Protein AF-A0AAW6F199-F1 (afdb_monomer_lite)

Radius of gyration: 17.86 Å; chains: 1; bounding box: 40×48×50 Å

InterPro domains:
  IPR003961 Fibronectin type III [cd00063] (38-70)
  IPR004843 Calcineurin-like, phosphoesterase domain [PF00149] (102-172)
  IPR008963 Purple acid phosphatase-like, N-terminal [SSF49363] (32-62)
  IPR015914 Purple acid phosphatase, N-terminal [PF16656] (27-64)
  IPR029052 Metallo-dependent phosphatase-like [G3DSA:3.60.21.10] (60-178)
  IPR029052 Metallo-dependent phosphatase-like [SSF56300] (99-174)
  IPR039331 Purple acid phosphatase-like [PTHR22953] (39-174)

Organism: Parabacteroides distasonis (NCBI:txid823)

Structure (mmCIF, N/CA/C/O backbone):
data_AF-A0AAW6F199-F1
#
_entry.id   AF-A0AAW6F199-F1
#
loop_
_atom_site.group_PDB
_atom_site.id
_atom_site.type_symbol
_atom_site.label_atom_id
_atom_site.label_alt_id
_atom_site.label_comp_id
_atom_site.label_asym_id
_atom_site.label_entity_id
_atom_site.label_seq_id
_atom_site.pdbx_PDB_ins_code
_atom_site.Cartn_x
_atom_site.Cartn_y
_atom_site.Cartn_z
_atom_site.occupancy
_atom_site.B_iso_or_equiv
_atom_site.auth_seq_id
_atom_site.auth_comp_id
_atom_site.auth_asym_id
_atom_site.auth_atom_id
_atom_site.pdbx_PDB_model_num
ATOM 1 N N . MET A 1 1 ? 7.172 -0.931 -4.152 1.00 79.50 1 MET A N 1
ATOM 2 C CA . MET A 1 1 ? 8.174 -0.553 -5.169 1.00 79.50 1 MET A CA 1
ATOM 3 C C . MET A 1 1 ? 9.179 -1.686 -5.310 1.00 79.50 1 MET A C 1
ATOM 5 O O . MET A 1 1 ? 9.431 -2.369 -4.325 1.00 79.50 1 MET A O 1
ATOM 9 N N . VAL A 1 2 ? 9.731 -1.894 -6.500 1.00 86.88 2 VAL A N 1
ATOM 10 C CA . VAL A 1 2 ? 10.866 -2.796 -6.746 1.00 86.88 2 VAL A CA 1
ATOM 11 C C . VAL A 1 2 ? 12.009 -2.010 -7.383 1.00 86.88 2 VAL A C 1
ATOM 13 O O . VAL A 1 2 ? 11.783 -0.979 -8.010 1.00 86.88 2 VAL A O 1
ATOM 16 N N . ASN A 1 3 ? 13.243 -2.484 -7.233 1.00 89.25 3 ASN A N 1
ATOM 17 C CA . ASN A 1 3 ? 14.444 -1.788 -7.709 1.00 89.25 3 ASN A CA 1
ATOM 18 C C . ASN A 1 3 ? 14.827 -2.110 -9.165 1.00 89.25 3 ASN A C 1
ATOM 20 O O . ASN A 1 3 ? 15.841 -1.612 -9.650 1.00 89.25 3 ASN A O 1
ATOM 24 N N . LYS A 1 4 ? 14.050 -2.950 -9.855 1.00 93.06 4 LYS A N 1
ATOM 25 C CA . LYS A 1 4 ? 14.291 -3.357 -11.241 1.00 93.06 4 LYS A CA 1
ATOM 26 C C . LYS A 1 4 ? 12.987 -3.382 -12.041 1.00 93.06 4 LYS A C 1
ATOM 28 O O . LYS A 1 4 ? 11.951 -3.701 -11.454 1.00 93.06 4 LYS A O 1
ATOM 33 N N . PRO A 1 5 ? 13.017 -3.116 -13.360 1.00 95.38 5 PRO A N 1
ATOM 34 C CA . PRO A 1 5 ? 11.854 -3.302 -14.222 1.00 95.38 5 PRO A CA 1
ATOM 35 C C . PRO A 1 5 ? 11.312 -4.726 -14.098 1.00 95.38 5 PRO A C 1
ATOM 37 O O . PRO A 1 5 ? 12.051 -5.703 -14.235 1.00 95.38 5 PRO A O 1
ATOM 40 N N . SER A 1 6 ? 10.023 -4.855 -13.804 1.00 96.88 6 SER A N 1
ATOM 41 C CA . SER A 1 6 ? 9.414 -6.158 -13.554 1.00 96.88 6 SER A CA 1
ATOM 42 C C . SER A 1 6 ? 7.951 -6.186 -13.975 1.00 96.88 6 SER A C 1
ATOM 44 O O . SER A 1 6 ? 7.343 -5.139 -14.189 1.00 96.88 6 SER A O 1
ATOM 46 N N . VAL A 1 7 ? 7.374 -7.380 -14.075 1.00 97.25 7 VAL A N 1
ATOM 47 C CA . VAL A 1 7 ? 5.918 -7.558 -14.027 1.00 97.25 7 VAL A CA 1
ATOM 48 C C . VAL A 1 7 ? 5.512 -7.874 -12.590 1.00 97.25 7 VAL A C 1
ATOM 50 O O . VAL A 1 7 ? 6.185 -8.656 -11.924 1.00 97.25 7 VAL A O 1
ATOM 53 N N . GLY A 1 8 ? 4.411 -7.292 -12.115 1.00 97.31 8 GLY A N 1
ATOM 54 C CA . GLY A 1 8 ? 3.905 -7.499 -10.753 1.00 97.31 8 GLY A CA 1
ATOM 55 C C . GLY A 1 8 ? 2.529 -8.160 -10.732 1.00 97.31 8 GLY A C 1
ATOM 56 O O . GLY A 1 8 ? 1.714 -7.915 -11.625 1.00 97.31 8 GLY A O 1
ATOM 57 N N . TRP A 1 9 ? 2.256 -8.985 -9.720 1.00 97.56 9 TRP A N 1
ATOM 58 C CA . TRP A 1 9 ? 0.931 -9.570 -9.487 1.00 97.56 9 TRP A CA 1
ATOM 59 C C . TRP A 1 9 ? 0.653 -9.818 -8.006 1.00 97.56 9 TRP A C 1
ATOM 61 O O . TRP A 1 9 ? 1.559 -9.828 -7.172 1.00 97.56 9 TRP A O 1
ATOM 71 N N . VAL A 1 10 ? -0.623 -10.031 -7.697 1.00 97.12 10 VAL A N 1
ATOM 72 C CA . VAL A 1 10 ? -1.103 -10.447 -6.379 1.00 97.12 10 VAL A CA 1
ATOM 73 C C . VAL A 1 10 ? -1.716 -11.836 -6.481 1.00 97.12 10 VAL A C 1
ATOM 75 O O . VAL A 1 10 ? -2.423 -12.142 -7.442 1.00 97.12 10 VAL A O 1
ATOM 78 N N . GLU A 1 11 ? -1.449 -12.667 -5.479 1.00 95.56 11 GLU A N 1
ATOM 79 C CA . GLU A 1 11 ? -2.162 -13.924 -5.253 1.00 95.56 11 GLU A CA 1
ATOM 80 C C . GLU A 1 11 ? -3.090 -13.784 -4.050 1.00 95.56 11 GLU A C 1
ATOM 82 O O . GLU A 1 11 ? -2.648 -13.351 -2.983 1.00 95.56 11 GLU A O 1
ATOM 87 N N . LEU A 1 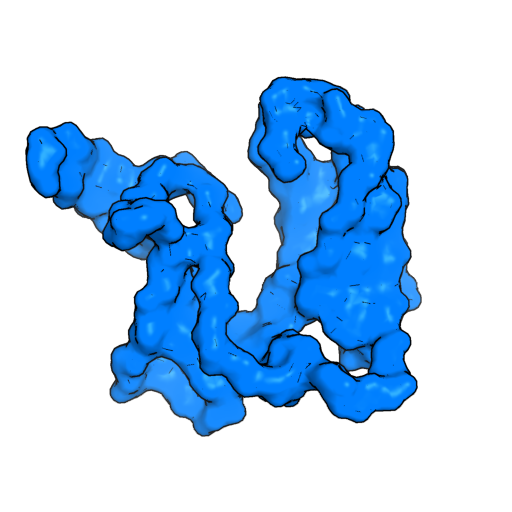12 ? -4.357 -14.175 -4.215 1.00 93.81 12 LEU A N 1
ATOM 88 C CA . LEU A 1 12 ? -5.370 -14.131 -3.159 1.00 93.81 12 LEU A CA 1
ATOM 89 C C . LEU A 1 12 ? -5.697 -15.516 -2.608 1.00 93.81 12 LEU A C 1
ATOM 91 O O . LEU A 1 12 ? -5.797 -16.500 -3.342 1.00 93.81 12 LEU A O 1
ATOM 95 N N . ALA A 1 13 ? -5.939 -15.574 -1.303 1.00 92.94 13 ALA A N 1
ATOM 96 C CA . ALA A 1 13 ? -6.464 -16.743 -0.623 1.00 92.94 13 ALA A CA 1
ATOM 97 C C . ALA A 1 13 ? -7.587 -16.342 0.353 1.00 92.94 13 ALA A C 1
ATOM 99 O O . ALA A 1 13 ? -7.491 -15.294 0.997 1.00 92.94 13 ALA A O 1
ATOM 100 N N . PRO A 1 14 ? -8.635 -17.169 0.508 1.00 92.00 14 PRO A N 1
ATOM 101 C CA . PRO A 1 14 ? -9.610 -16.992 1.582 1.00 92.00 14 PRO A CA 1
ATOM 102 C C . PRO A 1 14 ? -8.934 -17.086 2.956 1.00 92.00 14 PRO A C 1
ATOM 104 O O . PRO A 1 14 ? -7.887 -17.725 3.108 1.00 92.00 14 PRO A O 1
ATOM 107 N N . ASP A 1 15 ? -9.529 -16.483 3.981 1.00 88.75 15 ASP A N 1
ATOM 108 C CA . ASP A 1 15 ? -9.043 -16.585 5.363 1.00 88.75 15 ASP A CA 1
ATOM 109 C C . ASP A 1 15 ? -9.503 -17.883 6.064 1.00 88.75 15 ASP A C 1
ATOM 111 O O . ASP A 1 15 ? -10.046 -17.896 7.162 1.00 88.75 15 ASP A O 1
ATOM 115 N N . ASP A 1 16 ? -9.297 -19.014 5.391 1.00 86.75 16 ASP A N 1
ATOM 116 C CA . ASP A 1 16 ? -9.721 -20.364 5.790 1.00 86.75 16 ASP A CA 1
ATOM 117 C C . ASP A 1 16 ? -8.559 -21.221 6.336 1.00 86.75 16 ASP A C 1
ATOM 119 O O . ASP A 1 16 ? -8.644 -22.447 6.408 1.00 86.75 16 ASP A O 1
ATOM 123 N N . ARG A 1 17 ? -7.428 -20.583 6.683 1.00 78.25 17 ARG A N 1
ATOM 124 C CA . ARG A 1 17 ? -6.161 -21.212 7.131 1.00 78.25 17 ARG A CA 1
ATOM 125 C C . ARG A 1 17 ? -5.481 -22.122 6.103 1.00 78.25 17 ARG A C 1
ATOM 127 O O . ARG A 1 17 ? -4.456 -22.738 6.396 1.00 78.25 17 ARG A O 1
ATOM 134 N N . THR A 1 18 ? -5.995 -22.196 4.883 1.00 81.25 18 THR A N 1
ATOM 135 C CA . THR A 1 18 ? -5.454 -23.056 3.838 1.00 81.25 18 THR A CA 1
ATOM 136 C C . THR A 1 18 ? -4.079 -22.528 3.387 1.00 81.25 18 THR A C 1
ATOM 138 O O . THR A 1 18 ? -3.884 -21.333 3.154 1.00 81.25 18 THR A O 1
ATOM 141 N N . HIS A 1 19 ? -3.053 -23.378 3.319 1.00 78.31 19 HIS A N 1
ATOM 142 C CA . HIS A 1 19 ? -1.692 -22.906 3.023 1.00 78.31 19 HIS A CA 1
ATOM 143 C C . HIS A 1 19 ? -1.573 -22.526 1.540 1.00 78.31 19 HIS A C 1
ATOM 145 O O . HIS A 1 19 ? -2.023 -23.301 0.692 1.00 78.31 19 HIS A O 1
ATOM 151 N N . PHE A 1 20 ? -0.938 -21.400 1.177 1.00 79.88 20 PHE A N 1
ATOM 152 C CA . PHE A 1 20 ? -0.764 -21.059 -0.249 1.00 79.88 20 PHE A CA 1
ATOM 153 C C . PHE A 1 20 ? 0.377 -21.742 -1.005 1.00 79.88 20 PHE A C 1
ATOM 155 O O . PHE A 1 20 ? 0.740 -21.327 -2.096 1.00 79.88 20 PHE A O 1
ATOM 162 N N . TYR A 1 21 ? 0.875 -22.854 -0.469 1.00 77.56 21 TYR A N 1
ATOM 163 C CA . TYR A 1 21 ? 1.676 -23.821 -1.232 1.00 77.56 21 TYR A CA 1
ATOM 164 C C . TYR A 1 21 ? 0.952 -25.162 -1.448 1.00 77.56 21 TYR A C 1
ATOM 166 O O . TYR A 1 21 ? 1.470 -26.022 -2.146 1.00 77.56 21 TYR A O 1
ATOM 174 N N . ARG A 1 22 ? -0.236 -25.364 -0.851 1.00 75.56 22 ARG A N 1
ATOM 175 C CA . ARG A 1 22 ? -1.038 -26.590 -1.040 1.00 75.56 22 ARG A CA 1
ATOM 176 C C . ARG A 1 22 ? -2.004 -26.504 -2.221 1.00 75.56 22 ARG A C 1
ATOM 178 O O . ARG A 1 22 ? -2.459 -27.530 -2.707 1.00 75.56 22 ARG A O 1
ATOM 185 N N . THR A 1 23 ? -2.340 -25.293 -2.648 1.00 80.69 23 THR A N 1
ATOM 186 C CA . THR A 1 23 ? -3.332 -25.034 -3.694 1.00 80.69 23 THR A CA 1
ATOM 187 C C . THR A 1 23 ? -2.886 -23.819 -4.484 1.00 80.69 23 THR A C 1
ATOM 189 O O . THR A 1 23 ? -2.477 -22.821 -3.877 1.00 80.69 23 THR A O 1
ATOM 192 N N . GLU A 1 24 ? -2.968 -23.910 -5.811 1.00 84.38 24 GLU A N 1
ATOM 193 C CA . GLU A 1 24 ? -2.734 -22.773 -6.697 1.00 84.38 24 GLU A CA 1
ATOM 194 C C . GLU A 1 24 ? -3.725 -21.649 -6.376 1.00 84.38 24 GLU A C 1
ATOM 196 O O . GLU A 1 24 ? -4.903 -21.893 -6.103 1.00 84.38 24 GLU A O 1
ATOM 201 N N . ARG A 1 25 ? -3.230 -20.410 -6.349 1.00 89.69 25 ARG A N 1
ATOM 202 C CA . ARG A 1 25 ? -4.034 -19.229 -6.038 1.00 89.69 25 ARG A CA 1
ATOM 203 C C . ARG A 1 25 ? -4.244 -18.382 -7.286 1.00 89.69 25 ARG A C 1
ATOM 205 O O . ARG A 1 25 ? -3.317 -18.274 -8.091 1.00 89.69 25 ARG A O 1
ATOM 212 N N . PRO A 1 26 ? -5.426 -17.759 -7.451 1.00 91.62 26 PRO A N 1
ATOM 213 C CA . PRO A 1 26 ? -5.670 -16.852 -8.564 1.00 91.62 26 PRO A CA 1
ATOM 214 C C . PRO A 1 26 ? -4.623 -15.737 -8.598 1.00 91.62 26 PRO A C 1
ATOM 216 O O . PRO A 1 26 ? -4.396 -15.067 -7.589 1.00 91.62 26 PRO A O 1
ATOM 219 N N . LYS A 1 27 ? -4.004 -15.540 -9.765 1.00 94.94 27 LYS A N 1
ATOM 220 C CA . LYS A 1 27 ? -3.021 -14.479 -10.011 1.00 94.94 27 LYS A CA 1
ATOM 221 C C . LYS A 1 27 ? -3.707 -13.300 -10.681 1.00 94.94 27 LYS A C 1
ATOM 223 O O . LYS A 1 27 ? -4.236 -13.438 -11.782 1.00 94.94 27 LYS A O 1
ATOM 228 N N . VAL A 1 28 ? -3.647 -12.135 -10.048 1.00 96.62 28 VAL A N 1
ATOM 229 C CA . VAL A 1 28 ? -4.144 -10.880 -10.618 1.00 96.62 28 VAL A CA 1
ATOM 230 C C . VAL A 1 28 ? -2.947 -9.998 -10.941 1.00 96.62 28 VAL A C 1
ATOM 232 O O . VAL A 1 28 ? -2.242 -9.538 -10.044 1.00 96.62 28 VAL A O 1
ATOM 235 N N . PHE A 1 29 ? -2.674 -9.808 -12.229 1.00 97.06 29 PHE A N 1
ATOM 236 C CA . PHE A 1 29 ? -1.515 -9.051 -12.701 1.00 97.06 29 PHE A CA 1
ATOM 237 C C . PHE A 1 29 ? -1.791 -7.548 -12.731 1.00 97.06 29 PHE A C 1
ATOM 239 O O . PHE A 1 29 ? -2.912 -7.118 -13.000 1.00 97.06 29 PHE A O 1
ATOM 246 N N . ASN A 1 30 ? -0.736 -6.753 -12.547 1.00 96.69 30 ASN A N 1
ATOM 247 C CA . ASN A 1 30 ? -0.734 -5.369 -12.998 1.00 96.69 30 ASN A CA 1
ATOM 248 C C . ASN A 1 30 ? -0.716 -5.371 -14.532 1.00 96.69 30 ASN A C 1
ATOM 250 O O . ASN A 1 30 ? 0.317 -5.627 -15.161 1.00 96.69 30 ASN A O 1
ATOM 254 N N . ALA A 1 31 ? -1.885 -5.153 -15.120 1.00 94.75 31 ALA A N 1
ATOM 255 C CA . ALA A 1 31 ? -2.093 -5.215 -16.551 1.00 94.75 31 ALA A CA 1
ATOM 256 C C . ALA A 1 31 ? -3.071 -4.131 -17.004 1.00 94.75 31 ALA A C 1
ATOM 258 O O . ALA A 1 31 ? -4.007 -3.778 -16.287 1.00 94.75 31 ALA A O 1
ATOM 259 N N . LYS A 1 32 ? -2.872 -3.651 -18.230 1.00 92.69 32 LYS A N 1
ATOM 260 C CA . LYS A 1 32 ? -3.785 -2.743 -18.922 1.00 92.69 32 LYS A CA 1
ATOM 261 C C . LYS A 1 32 ? -4.182 -3.385 -20.244 1.00 92.69 32 LYS A C 1
ATOM 263 O O . LYS A 1 32 ? -3.315 -3.857 -20.971 1.00 92.69 32 LYS A O 1
ATOM 268 N N . ASP A 1 33 ? -5.485 -3.463 -20.504 1.00 90.56 33 ASP A N 1
ATOM 269 C CA . ASP A 1 33 ? -6.045 -4.055 -21.728 1.00 90.56 33 ASP A CA 1
ATOM 270 C C . ASP A 1 33 ? -5.519 -5.481 -22.013 1.00 90.56 33 ASP A C 1
ATOM 272 O O . ASP A 1 33 ? -5.257 -5.866 -23.147 1.00 90.56 33 ASP A O 1
ATOM 276 N N . GLY A 1 34 ? -5.319 -6.273 -20.949 1.00 87.12 34 GLY A N 1
ATOM 277 C CA . GLY A 1 34 ? -4.795 -7.645 -21.022 1.00 87.12 34 GLY A CA 1
ATOM 278 C C . GLY A 1 34 ? -3.269 -7.760 -21.139 1.00 87.12 34 GLY A C 1
ATOM 279 O O . GLY A 1 34 ? -2.735 -8.868 -21.086 1.00 87.12 34 GLY A O 1
ATOM 280 N N . ILE A 1 35 ? -2.546 -6.641 -21.237 1.00 90.31 35 ILE A N 1
ATOM 281 C CA . ILE A 1 35 ? -1.087 -6.604 -21.376 1.00 90.31 35 ILE A CA 1
ATOM 282 C C . ILE A 1 35 ? -0.442 -6.344 -20.012 1.00 90.31 35 ILE A C 1
ATOM 284 O O . ILE A 1 35 ? -0.738 -5.344 -19.358 1.00 90.31 35 ILE A O 1
ATOM 288 N N . LYS A 1 36 ? 0.465 -7.234 -19.582 1.00 94.56 36 LYS A N 1
ATOM 289 C CA . LYS A 1 36 ? 1.246 -7.067 -18.342 1.00 94.56 36 LYS A CA 1
ATOM 290 C C . LYS A 1 36 ? 2.130 -5.826 -18.449 1.00 94.56 36 LYS A C 1
ATOM 292 O O . LYS A 1 36 ? 2.895 -5.700 -19.404 1.00 94.56 36 LYS A O 1
ATOM 297 N N . LEU A 1 37 ? 2.050 -4.941 -17.461 1.00 94.56 37 LEU A N 1
ATOM 298 C CA . LEU A 1 37 ? 2.853 -3.723 -17.432 1.00 94.56 37 LEU A CA 1
ATOM 299 C C . LEU A 1 37 ? 4.220 -3.990 -16.798 1.00 94.56 37 LEU A C 1
ATOM 301 O O . LEU A 1 37 ? 4.302 -4.487 -15.671 1.00 94.56 37 LEU A O 1
ATOM 305 N N . THR A 1 38 ? 5.282 -3.613 -17.513 1.00 94.94 38 THR A N 1
ATOM 306 C CA . THR A 1 38 ? 6.646 -3.584 -16.977 1.00 94.94 38 THR A CA 1
ATOM 307 C C . THR A 1 38 ? 6.871 -2.258 -16.255 1.00 94.94 38 THR A C 1
ATOM 309 O O . THR A 1 38 ? 6.782 -1.200 -16.871 1.00 94.94 38 THR A O 1
ATOM 312 N N . SER A 1 39 ? 7.135 -2.304 -14.949 1.00 93.75 39 SER A N 1
ATOM 313 C CA . SER A 1 39 ? 7.298 -1.111 -14.104 1.00 93.75 39 SER A CA 1
ATOM 314 C C . SER A 1 39 ? 8.134 -1.415 -12.852 1.00 93.75 39 SER A C 1
ATOM 316 O O . SER A 1 39 ? 8.446 -2.574 -12.569 1.00 93.75 39 SER A O 1
ATOM 318 N N . THR A 1 40 ? 8.488 -0.373 -12.102 1.00 92.81 40 THR A N 1
ATOM 319 C CA . THR A 1 40 ? 9.036 -0.426 -10.733 1.00 92.81 40 THR A CA 1
ATOM 320 C C . THR A 1 40 ? 7.963 -0.215 -9.658 1.00 92.81 40 THR A C 1
ATOM 322 O O . THR A 1 40 ? 8.149 -0.581 -8.491 1.00 92.81 40 THR A O 1
ATOM 325 N N . VAL A 1 41 ? 6.809 0.333 -10.046 1.00 92.06 41 VAL A N 1
ATOM 326 C CA . VAL A 1 41 ? 5.611 0.486 -9.213 1.00 92.06 41 VAL A CA 1
ATOM 327 C C . VAL A 1 41 ? 4.448 -0.235 -9.880 1.00 92.06 41 VAL A C 1
ATOM 329 O O . VAL A 1 41 ? 4.169 -0.042 -11.066 1.00 92.06 41 VAL A O 1
ATOM 332 N N . HIS A 1 42 ? 3.764 -1.083 -9.113 1.00 94.56 42 HIS A N 1
ATOM 333 C CA . HIS A 1 42 ? 2.650 -1.876 -9.614 1.00 94.56 42 HIS A CA 1
ATOM 334 C C . HIS A 1 42 ? 1.354 -1.522 -8.904 1.00 94.56 42 HIS A C 1
ATOM 336 O O . HIS A 1 42 ? 1.321 -1.460 -7.678 1.00 94.56 42 HIS A O 1
ATOM 342 N N . SER A 1 43 ? 0.292 -1.360 -9.690 1.00 94.56 43 SER A N 1
ATOM 343 C CA . SER A 1 43 ? -1.076 -1.243 -9.200 1.00 94.56 43 SER A CA 1
ATOM 344 C C . SER A 1 43 ? -1.861 -2.458 -9.673 1.00 94.56 43 SER A C 1
ATOM 346 O O . SER A 1 43 ? -1.859 -2.783 -10.859 1.00 94.56 43 SER A O 1
ATOM 348 N N . VAL A 1 44 ? -2.479 -3.174 -8.739 1.00 95.81 44 VAL A N 1
ATOM 349 C CA . VAL A 1 44 ? -3.268 -4.373 -9.025 1.00 95.81 44 VAL A CA 1
ATOM 350 C C . VAL A 1 44 ? -4.672 -4.138 -8.503 1.00 95.81 44 VAL A C 1
ATOM 352 O O . VAL A 1 44 ? -4.863 -3.888 -7.317 1.00 95.81 44 VAL A O 1
ATOM 355 N N . HIS A 1 45 ? -5.657 -4.225 -9.392 1.00 94.88 45 HIS A N 1
ATOM 356 C CA . HIS A 1 45 ? -7.051 -4.005 -9.039 1.00 94.88 45 HIS A CA 1
ATOM 357 C C . HIS A 1 45 ? -7.781 -5.344 -8.887 1.00 94.88 45 HIS A C 1
ATOM 359 O O . HIS A 1 45 ? -8.025 -6.054 -9.865 1.00 94.88 45 HIS A O 1
ATOM 365 N N . LEU A 1 46 ? -8.112 -5.685 -7.644 1.00 94.56 46 LEU A N 1
ATOM 366 C CA . LEU A 1 46 ? -8.841 -6.898 -7.284 1.00 94.56 46 LEU A CA 1
ATOM 367 C C . LEU A 1 46 ? -10.349 -6.662 -7.459 1.00 94.56 46 LEU A C 1
ATOM 369 O O . LEU A 1 46 ? -10.866 -5.636 -7.025 1.00 94.56 46 LEU A O 1
ATOM 373 N N . LYS A 1 47 ? -11.054 -7.602 -8.096 1.00 93.62 47 LYS A N 1
ATOM 374 C CA . LYS A 1 47 ? -12.496 -7.513 -8.386 1.00 93.62 47 LYS A CA 1
ATOM 375 C C . LYS A 1 47 ? -13.236 -8.732 -7.846 1.00 93.62 47 LYS A C 1
ATOM 377 O O . LYS A 1 47 ? -12.626 -9.783 -7.671 1.00 93.62 47 LYS A O 1
ATOM 382 N N . GLY A 1 48 ? -14.549 -8.592 -7.652 1.00 93.69 48 GLY A N 1
ATOM 383 C CA . GLY A 1 48 ? -15.419 -9.694 -7.223 1.00 93.69 48 GLY A CA 1
ATOM 384 C C . GLY A 1 48 ? -15.113 -10.184 -5.809 1.00 93.69 48 GLY A C 1
ATOM 385 O O . GLY A 1 48 ? -15.171 -11.380 -5.555 1.00 93.69 48 GLY A O 1
ATOM 386 N N . LEU A 1 49 ? -14.711 -9.272 -4.920 1.00 95.06 49 LEU A N 1
ATOM 387 C CA . LEU A 1 49 ? -14.501 -9.589 -3.513 1.00 95.06 49 LEU A CA 1
ATOM 388 C C . LEU A 1 49 ? -15.816 -9.428 -2.751 1.00 95.06 49 LEU A C 1
ATOM 390 O O . LEU A 1 49 ? -16.558 -8.476 -2.996 1.00 95.06 49 LEU A O 1
ATOM 394 N N . GLU A 1 50 ? -16.063 -10.326 -1.806 1.00 95.75 50 GLU A N 1
ATOM 395 C CA . GLU A 1 50 ? -17.241 -10.266 -0.946 1.00 95.75 50 GLU A CA 1
ATOM 396 C C . GLU A 1 50 ? -17.110 -9.109 0.059 1.00 95.75 50 GLU A C 1
ATOM 398 O O . GLU A 1 50 ? -16.013 -8.907 0.596 1.00 95.75 50 GLU A O 1
ATOM 403 N N . PRO A 1 51 ? -18.178 -8.339 0.347 1.00 95.38 51 PRO A N 1
ATOM 404 C CA . PRO A 1 51 ? -18.161 -7.299 1.379 1.00 95.38 51 PRO A CA 1
ATOM 405 C C . PRO A 1 51 ? -17.823 -7.853 2.770 1.00 95.38 51 PRO A C 1
ATOM 407 O O . PRO A 1 51 ? -18.111 -9.010 3.080 1.00 95.38 51 PRO A O 1
ATOM 410 N N . GLY A 1 52 ? -17.186 -7.039 3.617 1.00 94.06 52 GLY A N 1
ATOM 411 C CA . GLY A 1 52 ? -16.872 -7.384 5.012 1.00 94.06 52 GLY A CA 1
ATOM 412 C C . GLY A 1 52 ? -16.004 -8.629 5.224 1.00 94.06 52 GLY A C 1
ATOM 413 O O . GLY A 1 52 ? -15.913 -9.140 6.343 1.00 94.06 52 GLY A O 1
ATOM 414 N N . THR A 1 53 ? -15.342 -9.111 4.178 1.00 95.56 53 THR A N 1
ATOM 415 C CA . THR A 1 53 ? -14.655 -10.400 4.148 1.00 95.56 53 THR A CA 1
ATOM 416 C C . THR A 1 53 ? -13.149 -10.215 4.279 1.00 95.56 53 THR A C 1
ATOM 418 O O . THR A 1 53 ? -12.547 -9.339 3.653 1.00 95.56 53 THR A O 1
ATOM 421 N N . ARG A 1 54 ? -12.522 -11.054 5.111 1.00 95.56 54 ARG A N 1
ATOM 422 C CA . ARG A 1 54 ? -11.062 -11.118 5.229 1.00 95.56 54 ARG A CA 1
ATOM 423 C C . ARG A 1 54 ? -10.468 -11.976 4.121 1.00 95.56 54 ARG A C 1
ATOM 425 O O . ARG A 1 54 ? -10.879 -13.118 3.914 1.00 95.56 54 ARG A O 1
ATOM 432 N N . TYR A 1 55 ? -9.439 -11.440 3.479 1.00 95.19 55 TYR A N 1
ATOM 433 C CA . TYR A 1 55 ? -8.618 -12.144 2.506 1.00 95.19 55 TYR A CA 1
ATOM 434 C C . TYR A 1 55 ? -7.160 -12.112 2.938 1.00 95.19 55 TYR A C 1
ATOM 436 O O . TYR A 1 55 ? -6.672 -11.119 3.476 1.00 95.19 55 TYR A O 1
ATOM 444 N N . ARG A 1 56 ? -6.452 -13.202 2.654 1.00 94.75 56 ARG A N 1
ATOM 445 C CA . ARG A 1 56 ? -4.994 -13.271 2.731 1.00 94.75 56 ARG A CA 1
ATOM 446 C C . ARG A 1 56 ? -4.423 -13.016 1.351 1.00 94.75 56 ARG A C 1
ATOM 448 O O . ARG A 1 56 ? -4.987 -13.472 0.355 1.00 94.75 56 ARG A O 1
ATOM 455 N N . TYR A 1 57 ? -3.280 -12.351 1.279 1.00 95.12 57 TYR A N 1
ATOM 456 C CA . TYR A 1 57 ? -2.644 -12.076 0.001 1.00 95.12 57 TYR A CA 1
ATOM 457 C C . TYR A 1 57 ? -1.118 -12.133 0.058 1.00 95.12 57 TYR A C 1
ATOM 459 O O . TYR A 1 57 ? -0.496 -12.099 1.121 1.00 95.12 57 TYR A O 1
ATOM 467 N N . ARG A 1 58 ? -0.517 -12.256 -1.125 1.00 94.31 58 ARG A N 1
ATOM 468 C CA . ARG A 1 58 ? 0.923 -12.114 -1.358 1.00 94.31 58 ARG A CA 1
ATOM 469 C C . ARG A 1 58 ? 1.154 -11.240 -2.567 1.00 94.31 58 ARG A C 1
ATOM 471 O O . ARG A 1 58 ? 0.392 -11.307 -3.531 1.00 94.31 58 ARG A O 1
ATOM 478 N N . VAL A 1 59 ? 2.255 -10.507 -2.539 1.00 95.81 59 VAL A N 1
ATOM 479 C CA . VAL A 1 59 ? 2.711 -9.697 -3.662 1.00 95.81 59 VAL A CA 1
ATOM 480 C C . VAL A 1 59 ? 3.912 -10.378 -4.299 1.00 95.81 59 VAL A C 1
ATOM 482 O O . VAL A 1 59 ? 4.803 -10.861 -3.600 1.00 95.81 59 VAL A O 1
ATOM 485 N N . TYR A 1 60 ? 3.933 -10.397 -5.625 1.00 96.38 60 TYR A N 1
ATOM 486 C CA . TYR A 1 60 ? 5.019 -10.936 -6.426 1.00 96.38 60 TYR A CA 1
ATOM 487 C C . TYR A 1 60 ? 5.499 -9.906 -7.442 1.00 96.38 60 TYR A C 1
ATOM 489 O O . TYR A 1 60 ? 4.716 -9.109 -7.966 1.00 96.38 60 TYR A O 1
ATOM 497 N N . SER A 1 61 ? 6.782 -9.985 -7.769 1.00 97.19 61 SER A N 1
ATOM 498 C CA . SER A 1 61 ? 7.384 -9.324 -8.916 1.00 97.19 61 SER A CA 1
ATOM 499 C C . SER A 1 61 ? 8.340 -10.272 -9.630 1.00 97.19 61 SER A C 1
ATOM 501 O O . SER A 1 61 ? 9.027 -11.077 -9.004 1.00 97.19 61 SER A O 1
ATOM 503 N N . GLN A 1 62 ? 8.390 -10.191 -10.955 1.00 97.19 62 GLN A N 1
ATOM 504 C CA . GLN A 1 62 ? 9.328 -10.953 -11.773 1.00 97.19 62 GLN A CA 1
ATOM 505 C C . GLN A 1 62 ? 10.094 -10.011 -12.688 1.00 97.19 62 GLN A C 1
ATOM 507 O O . GLN A 1 62 ? 9.494 -9.324 -13.518 1.00 97.19 62 GLN A O 1
ATOM 512 N N . GLU A 1 63 ? 11.415 -9.984 -12.519 1.00 97.25 63 GLU A N 1
ATOM 513 C CA . GLU A 1 63 ? 12.320 -9.133 -13.292 1.00 97.25 63 GLU A CA 1
ATOM 514 C C . GLU A 1 63 ? 12.132 -9.360 -14.797 1.00 97.25 63 GLU A C 1
ATOM 516 O O . GLU A 1 63 ? 12.010 -10.496 -15.261 1.00 97.25 63 GLU A O 1
ATOM 521 N N . VAL A 1 64 ? 12.130 -8.272 -15.562 1.00 95.88 64 VAL A N 1
ATOM 522 C CA . VAL A 1 64 ? 12.138 -8.295 -17.024 1.00 95.88 64 VAL A CA 1
ATOM 523 C C . VAL A 1 64 ? 13.534 -7.898 -17.481 1.00 95.88 64 VAL A C 1
ATOM 525 O O . VAL A 1 64 ? 13.936 -6.748 -17.339 1.00 95.88 64 VAL A O 1
ATOM 528 N N . LEU A 1 65 ? 14.276 -8.865 -18.019 1.00 94.31 65 LEU A N 1
ATOM 529 C CA . LEU A 1 65 ? 15.659 -8.674 -18.453 1.00 94.31 65 LEU A CA 1
ATOM 530 C C . LEU A 1 65 ? 15.735 -8.072 -19.854 1.00 94.31 65 LEU A C 1
ATOM 532 O O . LEU A 1 65 ? 16.601 -7.244 -20.120 1.00 94.31 65 LEU A O 1
ATOM 536 N N . ASN A 1 66 ? 14.865 -8.512 -20.769 1.00 89.81 66 ASN A N 1
ATOM 537 C CA . ASN A 1 66 ? 14.869 -8.010 -22.140 1.00 89.81 66 ASN A CA 1
ATOM 538 C C . ASN A 1 66 ? 13.544 -8.266 -22.877 1.00 89.81 66 ASN A C 1
ATOM 540 O O . ASN A 1 66 ? 12.843 -9.240 -22.599 1.00 89.81 66 ASN A O 1
ATOM 544 N N . HIS A 1 67 ? 13.264 -7.432 -23.877 1.00 83.88 67 HIS A N 1
ATOM 545 C CA . HIS A 1 67 ? 12.220 -7.630 -24.879 1.00 83.88 67 HIS A CA 1
ATOM 546 C C . HIS A 1 67 ? 12.877 -7.847 -26.246 1.00 83.88 67 HIS A C 1
ATOM 548 O O . HIS A 1 67 ? 13.467 -6.932 -26.814 1.00 83.88 67 HIS A O 1
ATOM 554 N N . VAL A 1 68 ? 12.768 -9.060 -26.790 1.00 85.25 68 VAL A N 1
ATOM 555 C CA . VAL A 1 68 ? 13.308 -9.417 -28.108 1.00 85.25 68 VAL A CA 1
ATOM 556 C C . VAL A 1 68 ? 12.146 -9.760 -29.035 1.00 85.25 68 VAL A C 1
ATOM 558 O O . VAL A 1 68 ? 11.675 -10.898 -29.082 1.00 85.25 68 VAL A O 1
ATOM 561 N N . GLY A 1 69 ? 11.647 -8.750 -29.752 1.00 82.00 69 GLY A N 1
ATOM 562 C CA . GLY A 1 69 ? 10.440 -8.873 -30.571 1.00 82.00 69 GLY A CA 1
ATOM 563 C C . GLY A 1 69 ? 9.229 -9.256 -29.715 1.00 82.00 69 GLY A C 1
ATOM 564 O O . GLY A 1 69 ? 8.841 -8.517 -28.816 1.00 82.00 69 GLY A O 1
ATOM 565 N N . TRP A 1 70 ? 8.653 -10.431 -29.972 1.00 78.69 70 TRP A N 1
ATOM 566 C CA . TRP A 1 70 ? 7.530 -10.989 -29.205 1.00 78.69 70 TRP A CA 1
ATOM 567 C C . TRP A 1 70 ? 7.963 -11.770 -27.953 1.00 78.69 70 TRP A C 1
ATOM 569 O O . TRP A 1 70 ? 7.123 -12.144 -27.135 1.00 78.69 70 TRP A O 1
ATOM 579 N N . LYS A 1 71 ? 9.263 -12.048 -27.792 1.00 86.44 71 LYS A N 1
ATOM 580 C CA . LYS A 1 71 ? 9.790 -12.838 -26.679 1.00 86.44 71 LYS A CA 1
ATOM 581 C C . LYS A 1 71 ? 10.222 -11.927 -25.535 1.00 86.44 71 LYS A C 1
ATOM 583 O O . LYS A 1 71 ? 11.094 -11.077 -25.702 1.00 86.44 71 LYS A O 1
ATOM 588 N N . ILE A 1 72 ? 9.667 -12.166 -24.352 1.00 89.19 72 ILE A N 1
ATOM 589 C CA . ILE A 1 72 ? 10.102 -11.525 -23.108 1.00 89.19 72 ILE A CA 1
ATOM 590 C C . ILE A 1 72 ? 11.059 -12.475 -22.389 1.00 89.19 72 ILE A C 1
ATOM 592 O O . ILE A 1 72 ? 10.753 -13.654 -22.203 1.00 89.19 72 ILE A O 1
ATOM 596 N N . ILE A 1 73 ? 12.230 -11.970 -22.008 1.00 93.00 73 ILE A N 1
ATOM 597 C CA . ILE A 1 73 ? 13.197 -12.697 -21.186 1.00 93.00 73 ILE A CA 1
ATOM 598 C C . ILE A 1 73 ? 12.983 -12.267 -19.738 1.00 93.00 73 ILE A C 1
ATOM 600 O O . ILE A 1 73 ? 13.205 -11.107 -19.392 1.00 93.00 73 ILE A O 1
ATOM 604 N N . TYR A 1 74 ? 12.551 -13.208 -18.904 1.00 95.62 74 TYR A N 1
ATOM 605 C CA . TYR A 1 74 ? 12.336 -12.982 -17.479 1.00 95.62 74 TYR A CA 1
ATOM 606 C C . TYR A 1 74 ? 13.552 -13.397 -16.652 1.00 95.62 74 TYR A C 1
ATOM 608 O O . TYR A 1 74 ? 14.248 -14.354 -16.991 1.00 95.62 74 TYR A O 1
ATOM 616 N N . GLY A 1 75 ? 13.779 -12.671 -15.562 1.00 95.44 75 GLY A N 1
ATOM 617 C CA . GLY A 1 75 ? 14.753 -12.997 -14.530 1.00 95.44 75 GLY A CA 1
ATOM 618 C C . GLY A 1 75 ? 14.100 -13.637 -13.306 1.00 95.44 75 GLY A C 1
ATOM 619 O O . GLY A 1 75 ? 13.087 -14.339 -13.398 1.00 95.44 75 GLY A O 1
ATOM 620 N N . ASN A 1 76 ? 14.700 -13.372 -12.146 1.00 95.94 76 ASN A N 1
ATOM 621 C CA . ASN A 1 76 ? 14.264 -13.929 -10.872 1.00 95.94 76 ASN A CA 1
ATOM 622 C C . ASN A 1 76 ? 12.917 -13.355 -10.414 1.00 95.94 76 ASN A C 1
ATOM 624 O O . ASN A 1 76 ? 12.522 -12.242 -10.772 1.00 95.94 76 ASN A O 1
ATOM 628 N N . VAL A 1 77 ? 12.237 -14.136 -9.576 1.00 95.00 77 VAL A N 1
ATOM 629 C CA . VAL A 1 77 ? 11.000 -13.745 -8.900 1.00 95.00 77 VAL A CA 1
ATOM 630 C C . VAL A 1 77 ? 11.329 -13.303 -7.477 1.00 95.00 77 VAL A C 1
ATOM 632 O O . VAL A 1 77 ? 12.030 -14.012 -6.757 1.00 95.00 77 VAL A O 1
ATOM 635 N N . ALA A 1 78 ? 10.791 -12.160 -7.065 1.00 94.56 78 ALA A N 1
ATOM 636 C CA . ALA A 1 78 ? 10.713 -11.752 -5.671 1.00 94.56 78 ALA A CA 1
ATOM 637 C C . ALA A 1 78 ? 9.255 -11.842 -5.205 1.00 94.56 78 ALA A C 1
ATOM 639 O O . ALA A 1 78 ? 8.324 -11.578 -5.966 1.00 94.56 78 ALA A O 1
ATOM 640 N N . ALA A 1 79 ? 9.050 -12.239 -3.954 1.00 92.62 79 ALA A N 1
ATOM 641 C CA . ALA A 1 79 ? 7.722 -12.413 -3.384 1.00 92.62 79 ALA A CA 1
ATOM 642 C C . ALA A 1 79 ? 7.707 -12.017 -1.911 1.00 92.62 7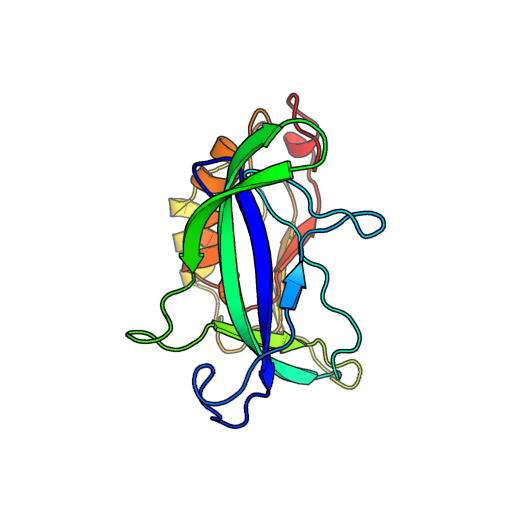9 ALA A C 1
ATOM 644 O O . ALA A 1 79 ? 8.736 -12.081 -1.235 1.00 92.62 79 ALA A O 1
ATOM 645 N N . THR A 1 80 ? 6.531 -11.660 -1.398 1.00 89.75 80 THR A N 1
ATOM 646 C CA . THR A 1 80 ? 6.310 -11.549 0.046 1.00 89.75 80 THR A CA 1
ATOM 647 C C . THR A 1 80 ? 6.650 -12.882 0.716 1.00 89.75 80 THR A C 1
ATOM 649 O O . THR A 1 80 ? 6.078 -13.918 0.367 1.00 89.75 80 THR A O 1
ATOM 652 N N . ASP A 1 81 ? 7.568 -12.865 1.685 1.00 84.44 81 ASP A N 1
ATOM 653 C CA . ASP A 1 81 ? 7.906 -14.061 2.453 1.00 84.44 81 ASP A CA 1
ATOM 654 C C . ASP A 1 81 ? 6.758 -14.409 3.395 1.00 84.44 81 ASP A C 1
ATOM 656 O O . ASP A 1 81 ? 6.548 -13.751 4.411 1.00 84.44 81 ASP A O 1
ATOM 660 N N . VAL A 1 82 ? 6.019 -15.455 3.044 1.00 80.31 82 VAL A N 1
ATOM 661 C CA . VAL A 1 82 ? 4.974 -16.021 3.899 1.00 80.31 82 VAL A CA 1
ATOM 662 C C . VAL A 1 82 ? 5.280 -17.452 4.336 1.00 80.31 82 VAL A C 1
ATOM 664 O O . VAL A 1 82 ? 4.394 -18.159 4.816 1.00 80.31 82 VAL A O 1
ATOM 667 N N . TYR A 1 83 ? 6.500 -17.921 4.067 1.00 73.38 83 TYR A N 1
ATOM 668 C CA . TYR A 1 83 ? 6.970 -19.200 4.581 1.00 73.38 83 TYR A CA 1
ATOM 669 C C . TYR A 1 83 ? 7.485 -19.010 6.006 1.00 73.38 83 TYR A C 1
ATOM 671 O O . TYR A 1 83 ? 7.144 -19.788 6.893 1.00 73.38 83 TYR A O 1
ATOM 679 N N . SER A 1 84 ? 8.260 -17.943 6.236 1.00 76.81 84 SER A N 1
ATOM 680 C CA . SER A 1 84 ? 8.789 -17.611 7.562 1.00 76.81 84 SER A CA 1
ATOM 681 C C . SER A 1 84 ? 7.913 -16.624 8.346 1.00 76.81 84 SER A C 1
ATOM 683 O O . SER A 1 84 ? 8.032 -16.536 9.569 1.00 76.81 84 SER A O 1
ATOM 685 N N . LYS A 1 85 ? 7.013 -15.893 7.671 1.00 84.19 85 LYS A N 1
ATOM 686 C CA . LYS A 1 85 ? 6.133 -14.880 8.282 1.00 84.19 85 LYS A CA 1
ATOM 687 C C . LYS A 1 85 ? 4.659 -15.160 8.013 1.00 84.19 85 LYS A C 1
ATOM 689 O O . LYS A 1 85 ? 4.297 -15.909 7.108 1.00 84.19 85 LYS A O 1
ATOM 694 N N . LYS A 1 86 ? 3.787 -14.530 8.808 1.00 86.31 86 LYS A N 1
ATOM 695 C CA . LYS A 1 86 ? 2.342 -14.566 8.561 1.00 86.31 86 LYS A CA 1
ATOM 696 C C . LYS A 1 86 ? 2.031 -13.908 7.207 1.00 86.31 86 LYS A C 1
ATOM 698 O O . LYS A 1 86 ? 2.628 -12.877 6.901 1.00 86.31 86 LYS A O 1
ATOM 703 N N . PRO A 1 87 ? 1.113 -14.479 6.407 1.00 89.69 87 PRO A N 1
ATOM 704 C CA . PRO A 1 87 ? 0.610 -13.808 5.218 1.00 89.69 87 PRO A CA 1
ATOM 705 C C . PRO A 1 87 ? -0.019 -12.463 5.555 1.00 89.69 87 PRO A C 1
ATOM 707 O O . PRO A 1 87 ? -0.647 -12.337 6.605 1.00 89.69 87 PRO A O 1
ATOM 710 N N . LEU A 1 88 ? 0.095 -11.516 4.626 1.00 93.50 88 LEU A N 1
ATOM 711 C CA . LEU A 1 88 ? -0.614 -10.246 4.715 1.00 93.50 88 LEU A CA 1
ATOM 712 C C . LEU A 1 88 ? -2.118 -10.497 4.615 1.00 93.50 88 LEU A C 1
ATOM 714 O O . LEU A 1 88 ? -2.561 -11.388 3.877 1.00 93.50 88 LEU A O 1
ATOM 718 N N . VAL A 1 89 ? -2.895 -9.708 5.345 1.00 94.62 89 VAL A N 1
ATOM 719 C CA . VAL A 1 89 ? -4.356 -9.792 5.374 1.00 94.62 89 VAL A CA 1
ATOM 720 C C . VAL A 1 89 ? -4.973 -8.432 5.146 1.00 94.62 89 VAL A C 1
ATOM 722 O O . VAL A 1 89 ? -4.457 -7.444 5.628 1.00 94.62 89 VAL A O 1
ATOM 725 N N . PHE A 1 90 ? -6.118 -8.378 4.481 1.00 94.88 90 PHE A N 1
ATOM 726 C CA . PHE A 1 90 ? -6.963 -7.186 4.482 1.00 94.88 90 PHE A CA 1
ATOM 727 C C . PHE A 1 90 ? -8.425 -7.597 4.637 1.00 94.88 90 PHE A C 1
ATOM 729 O O . PHE A 1 90 ? -8.796 -8.746 4.375 1.00 94.88 90 PHE A O 1
ATOM 736 N N . LYS A 1 91 ? -9.264 -6.658 5.073 1.00 94.44 91 LYS A N 1
ATOM 737 C CA . LYS A 1 91 ? -10.719 -6.822 5.120 1.00 94.44 91 LYS A CA 1
ATOM 738 C C . LYS A 1 91 ? -11.349 -5.872 4.107 1.00 94.44 91 LYS A C 1
ATOM 740 O O . LYS A 1 91 ? -10.993 -4.698 4.061 1.00 94.44 91 LYS A O 1
ATOM 745 N N . THR A 1 92 ? -12.258 -6.377 3.282 1.00 94.56 92 THR A N 1
ATOM 746 C CA . THR A 1 92 ? -13.052 -5.530 2.386 1.00 94.56 92 THR A CA 1
ATOM 747 C C . THR A 1 92 ? -14.032 -4.669 3.177 1.00 94.56 92 THR A C 1
ATOM 749 O O . THR A 1 92 ? -14.467 -5.037 4.272 1.00 94.56 92 THR A O 1
ATOM 752 N N . SER A 1 93 ? -14.397 -3.517 2.612 1.00 90.38 93 SER A N 1
ATOM 753 C CA . SER A 1 93 ? -15.439 -2.662 3.178 1.00 90.38 93 SER A CA 1
ATOM 754 C C . SER A 1 93 ? -16.752 -3.429 3.324 1.00 90.38 93 SER A C 1
ATOM 756 O O . SER A 1 93 ? -17.121 -4.235 2.468 1.00 90.38 93 SER A O 1
ATOM 758 N N . ASP A 1 94 ? -17.451 -3.178 4.423 1.00 92.00 94 ASP A N 1
ATOM 759 C CA . ASP A 1 94 ? -18.754 -3.759 4.714 1.00 92.00 94 ASP A CA 1
ATOM 760 C C . ASP 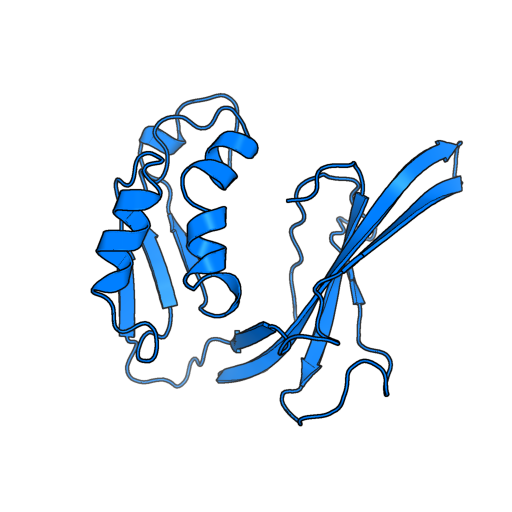A 1 94 ? -19.810 -2.655 4.662 1.00 92.00 94 ASP A C 1
ATOM 762 O O . ASP A 1 94 ? -19.867 -1.780 5.525 1.00 92.00 94 ASP A O 1
ATOM 766 N N . HIS A 1 95 ? -20.639 -2.685 3.623 1.00 87.19 95 HIS A N 1
ATOM 767 C CA . HIS A 1 95 ? -21.673 -1.677 3.399 1.00 87.19 95 HIS A CA 1
ATOM 768 C C . HIS A 1 95 ? -22.845 -1.775 4.388 1.00 87.19 95 HIS A C 1
ATOM 770 O O . HIS A 1 95 ? -23.682 -0.877 4.411 1.00 87.19 95 HIS A O 1
ATOM 776 N N . ALA A 1 96 ? -22.921 -2.841 5.194 1.00 92.06 96 ALA A N 1
ATOM 777 C CA . ALA A 1 96 ? -23.946 -3.002 6.222 1.00 92.06 96 ALA A CA 1
ATOM 778 C C . ALA A 1 96 ? -23.540 -2.401 7.582 1.00 92.06 96 ALA A C 1
ATOM 780 O O . ALA A 1 96 ? -24.390 -2.280 8.474 1.00 92.06 96 ALA A O 1
ATOM 781 N N . MET A 1 97 ? -22.267 -2.021 7.761 1.00 89.38 97 MET A N 1
ATOM 782 C CA . MET A 1 97 ? -21.787 -1.433 9.013 1.00 89.38 97 MET A CA 1
ATOM 783 C C . MET A 1 97 ? -22.523 -0.127 9.328 1.00 89.38 97 MET A C 1
ATOM 785 O O . MET A 1 97 ? -22.642 0.762 8.490 1.00 89.38 97 MET A O 1
ATOM 789 N N . GLN A 1 98 ? -22.999 -0.011 10.569 1.00 93.81 98 GLN A N 1
ATOM 790 C CA . GLN A 1 98 ? -23.717 1.174 11.058 1.00 93.81 98 GLN A CA 1
ATOM 791 C C . GLN A 1 98 ? -22.776 2.256 11.607 1.00 93.81 98 GLN A C 1
ATOM 793 O O . GLN A 1 98 ? -23.175 3.403 11.785 1.00 93.81 98 GLN A O 1
ATOM 798 N N . THR A 1 99 ? -21.526 1.891 11.890 1.00 94.00 99 THR A N 1
ATOM 799 C CA . THR A 1 99 ? -20.494 2.769 12.446 1.00 94.00 99 THR A CA 1
ATOM 800 C C . THR A 1 99 ? -19.164 2.479 11.768 1.00 94.00 99 THR A C 1
ATOM 802 O O . THR A 1 99 ? -18.887 1.323 11.447 1.00 94.00 99 THR A O 1
ATOM 805 N N . VAL A 1 100 ? -18.339 3.511 11.597 1.00 93.19 100 VAL A N 1
ATOM 806 C CA . VAL A 1 100 ? -16.989 3.413 11.029 1.00 93.19 100 VAL A CA 1
ATOM 807 C C . VAL A 1 100 ? -16.030 4.183 11.927 1.00 93.19 100 VAL A C 1
ATOM 809 O O . VAL A 1 100 ? -16.255 5.361 12.203 1.00 93.19 100 VAL A O 1
ATOM 812 N N . ASN A 1 101 ? -14.950 3.533 12.342 1.00 95.25 101 ASN A N 1
ATOM 813 C CA . ASN A 1 101 ? -13.826 4.165 13.014 1.00 95.25 101 ASN A CA 1
ATOM 814 C C . ASN A 1 101 ? -12.742 4.451 11.978 1.00 95.25 101 ASN A C 1
ATOM 816 O O . ASN A 1 101 ? -12.299 3.548 11.270 1.00 95.25 101 ASN A O 1
ATOM 820 N N . PHE A 1 102 ? -12.273 5.689 11.889 1.00 96.44 102 PHE A N 1
ATOM 821 C CA . PHE A 1 102 ? -11.183 6.032 10.984 1.00 96.44 102 PHE A CA 1
ATOM 822 C C . PHE A 1 102 ? -10.110 6.840 11.701 1.00 96.44 102 PHE A C 1
ATOM 824 O O . PHE A 1 102 ? -10.393 7.599 12.627 1.00 96.44 102 PHE A O 1
ATOM 831 N N . ALA A 1 103 ? -8.877 6.685 11.235 1.00 97.81 103 ALA A N 1
ATOM 832 C CA . ALA A 1 103 ? -7.765 7.552 11.591 1.00 97.81 103 ALA A CA 1
ATOM 833 C C . ALA A 1 103 ? -7.401 8.417 10.382 1.00 97.81 103 ALA A C 1
ATOM 835 O O . ALA A 1 103 ? -7.586 8.012 9.233 1.00 97.81 103 ALA A O 1
ATOM 836 N N . MET A 1 104 ? -6.901 9.623 10.635 1.00 97.44 104 MET A N 1
ATOM 837 C CA . MET A 1 104 ? -6.528 10.564 9.586 1.00 97.44 104 MET A CA 1
ATOM 838 C C . MET A 1 104 ? -5.273 11.334 9.982 1.00 97.44 104 MET A C 1
ATOM 840 O O . MET A 1 104 ? -5.135 11.741 11.134 1.00 97.44 104 MET A O 1
ATOM 844 N N . VAL A 1 105 ? -4.398 11.575 9.007 1.00 97.31 105 VAL A N 1
ATOM 845 C CA . VAL A 1 105 ? -3.326 12.575 9.102 1.00 97.31 105 VAL A CA 1
ATOM 846 C C . VAL A 1 105 ? -3.263 13.397 7.816 1.00 97.31 105 VAL A C 1
ATOM 848 O O . VAL A 1 105 ? -3.725 12.959 6.761 1.00 97.31 105 VAL A O 1
ATOM 851 N N . ASN A 1 106 ? -2.667 14.575 7.912 1.00 96.06 106 ASN A N 1
ATOM 852 C CA . ASN A 1 106 ? -2.418 15.525 6.832 1.00 96.06 106 ASN A CA 1
ATOM 853 C C . ASN A 1 106 ? -1.076 16.232 7.077 1.00 96.06 106 ASN A C 1
ATOM 855 O O . ASN A 1 106 ? -0.505 16.106 8.163 1.00 96.06 106 ASN A O 1
ATOM 859 N N . ASP A 1 107 ? -0.574 16.961 6.078 1.00 95.69 107 ASP A N 1
ATOM 860 C CA . ASP A 1 107 ? 0.564 17.889 6.216 1.00 95.69 107 ASP A CA 1
ATOM 861 C C . ASP A 1 107 ? 1.854 17.231 6.762 1.00 95.69 107 ASP A C 1
ATOM 863 O O . ASP A 1 107 ? 2.660 17.836 7.476 1.00 95.69 107 ASP A O 1
ATOM 867 N N . ILE A 1 108 ? 2.083 15.957 6.422 1.00 96.44 108 ILE A N 1
ATOM 868 C CA . ILE A 1 108 ? 3.284 15.219 6.846 1.00 96.44 108 ILE A CA 1
ATOM 869 C C . ILE A 1 108 ? 4.546 15.745 6.152 1.00 96.44 108 ILE A C 1
ATOM 871 O O . ILE A 1 108 ? 5.635 15.684 6.730 1.00 96.44 108 ILE A O 1
ATOM 875 N N . HIS A 1 109 ? 4.433 16.283 4.932 1.00 94.56 109 HIS A N 1
ATOM 876 C CA . HIS A 1 109 ? 5.547 16.886 4.193 1.00 94.56 109 HIS A CA 1
ATOM 877 C C . HIS A 1 109 ? 6.814 16.006 4.107 1.00 94.56 109 HIS A C 1
ATOM 879 O O . HIS A 1 109 ? 7.940 16.500 4.190 1.00 94.56 109 HIS A O 1
ATOM 885 N N . GLY A 1 110 ? 6.643 14.691 3.945 1.00 93.69 110 GLY A N 1
ATOM 886 C CA . GLY A 1 110 ? 7.730 13.714 3.832 1.00 93.69 110 GLY A CA 1
ATOM 887 C C . GLY A 1 110 ? 8.460 13.400 5.144 1.00 93.69 110 GLY A C 1
ATOM 888 O O . GLY A 1 110 ? 9.542 12.819 5.114 1.00 93.69 110 GLY A O 1
ATOM 889 N N . LYS A 1 111 ? 7.910 13.796 6.298 1.00 95.06 111 LYS A N 1
ATOM 890 C CA . LYS A 1 111 ? 8.493 13.532 7.622 1.00 95.06 111 LYS A CA 1
ATOM 891 C C . LYS A 1 111 ? 7.995 12.192 8.175 1.00 95.06 111 LYS A C 1
ATOM 893 O O . LYS A 1 111 ? 7.114 12.161 9.036 1.00 95.06 111 LYS A O 1
ATOM 898 N N . SER A 1 112 ? 8.582 11.086 7.721 1.00 94.81 112 SER A N 1
ATOM 899 C CA . SER A 1 112 ? 8.218 9.722 8.148 1.00 94.81 112 SER A CA 1
ATOM 900 C C . SER A 1 112 ? 8.215 9.527 9.669 1.00 94.81 112 SER A C 1
ATOM 902 O O . SER A 1 112 ? 7.318 8.883 10.205 1.00 94.81 112 SER A O 1
ATOM 904 N N . ASP A 1 113 ? 9.166 10.130 10.384 1.00 96.50 113 ASP A N 1
ATOM 905 C CA . ASP A 1 113 ? 9.263 10.003 11.846 1.00 96.50 113 ASP A CA 1
ATOM 906 C C . ASP A 1 113 ? 8.107 10.712 12.564 1.00 96.50 113 ASP A C 1
ATOM 908 O O . ASP A 1 113 ? 7.679 10.311 13.645 1.00 96.50 113 ASP A O 1
ATOM 912 N N . MET A 1 114 ? 7.594 11.794 11.969 1.00 96.56 114 MET A N 1
ATOM 913 C CA . MET A 1 114 ? 6.416 12.494 12.474 1.00 96.56 114 MET A CA 1
ATOM 914 C C . MET A 1 114 ? 5.154 11.677 12.211 1.00 96.56 114 MET A C 1
ATOM 916 O O . MET A 1 114 ? 4.327 11.557 13.113 1.00 96.56 114 MET A O 1
ATOM 920 N N . LEU A 1 115 ? 5.041 11.071 11.023 1.00 97.69 115 LEU A N 1
ATOM 921 C CA . LEU A 1 115 ? 3.966 10.127 10.718 1.00 97.69 115 LEU A CA 1
ATOM 922 C C . LEU A 1 115 ? 3.931 8.990 11.746 1.00 97.69 115 LEU A C 1
ATOM 924 O O . LEU A 1 115 ? 2.875 8.725 12.308 1.00 97.69 115 LEU A O 1
ATOM 928 N N . GLU A 1 116 ? 5.074 8.362 12.033 1.00 97.88 116 GLU A N 1
ATOM 929 C CA . GLU A 1 116 ? 5.164 7.279 13.018 1.00 97.88 116 GLU A CA 1
ATOM 930 C C . GLU A 1 116 ? 4.680 7.715 14.406 1.00 97.88 116 GLU A C 1
ATOM 932 O O . GLU A 1 116 ? 3.845 7.042 15.011 1.00 97.88 116 GLU A O 1
ATOM 937 N N . LYS A 1 117 ? 5.126 8.884 14.881 1.00 97.88 117 LYS A N 1
ATOM 938 C CA . LYS A 1 117 ? 4.683 9.441 16.169 1.00 97.88 117 LYS A CA 1
ATOM 939 C C . LYS A 1 117 ? 3.177 9.687 16.203 1.00 97.88 117 LYS A C 1
ATOM 941 O O . LYS A 1 117 ? 2.528 9.277 17.159 1.00 97.88 117 LYS A O 1
ATOM 946 N N . LEU A 1 118 ? 2.611 10.320 15.176 1.00 97.56 118 LEU A N 1
ATOM 947 C CA . LEU A 1 118 ? 1.173 10.597 15.116 1.00 97.56 118 LEU A CA 1
ATOM 948 C C . LEU A 1 118 ? 0.354 9.302 15.088 1.00 97.56 118 LEU A C 1
ATOM 950 O O . LEU A 1 118 ? -0.580 9.149 15.870 1.00 97.56 118 LEU A O 1
ATOM 954 N N . VAL A 1 119 ? 0.757 8.345 14.250 1.00 97.44 119 VAL A N 1
ATOM 955 C CA . VAL A 1 119 ? 0.100 7.036 14.131 1.00 97.44 119 VAL A CA 1
ATOM 956 C C . VAL A 1 119 ? 0.188 6.237 15.435 1.00 97.44 119 VAL A C 1
ATOM 958 O O . VAL A 1 119 ? -0.750 5.515 15.759 1.00 97.44 119 VAL A O 1
ATOM 961 N N . SER A 1 120 ? 1.256 6.395 16.227 1.00 97.00 120 SER A N 1
ATOM 962 C CA . SER A 1 120 ? 1.400 5.707 17.520 1.00 97.00 120 SER A CA 1
ATOM 963 C C . SER A 1 120 ? 0.329 6.082 18.557 1.00 97.00 120 SER A C 1
ATOM 965 O O . SER A 1 120 ? 0.109 5.332 19.507 1.0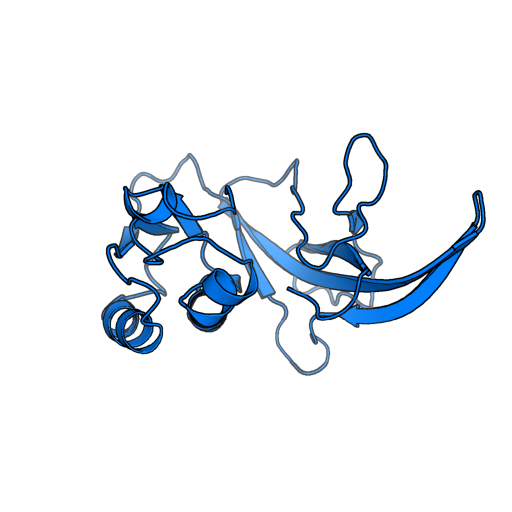0 97.00 120 SER A O 1
ATOM 967 N N . HIS A 1 121 ? -0.364 7.210 18.367 1.00 96.25 121 HIS A N 1
ATOM 968 C CA . HIS A 1 121 ? -1.488 7.630 19.205 1.00 96.25 121 HIS A CA 1
ATOM 969 C C . HIS A 1 121 ? -2.848 7.092 18.727 1.00 96.25 121 HIS A C 1
ATOM 971 O O . HIS A 1 121 ? -3.851 7.286 19.413 1.00 96.25 121 HIS A O 1
ATOM 977 N N . CYS A 1 122 ? -2.908 6.427 17.570 1.00 96.00 122 CYS A N 1
ATOM 978 C CA . CYS A 1 122 ? -4.132 5.841 17.034 1.00 96.00 122 CYS A CA 1
ATOM 979 C C . CYS A 1 122 ? -4.316 4.395 17.517 1.00 96.00 122 CYS A C 1
ATOM 981 O O . CYS A 1 122 ? -3.376 3.600 17.508 1.00 96.00 122 CYS A O 1
ATOM 983 N N . ASP A 1 123 ? -5.554 4.005 17.838 1.00 96.56 123 ASP A N 1
ATOM 984 C CA . ASP A 1 123 ? -5.895 2.589 18.003 1.00 96.56 123 ASP A CA 1
ATOM 985 C C . ASP A 1 123 ? -6.145 1.940 16.635 1.00 96.56 123 ASP A C 1
ATOM 987 O O . ASP A 1 123 ? -7.279 1.802 16.166 1.00 96.56 123 ASP A O 1
ATOM 991 N N . LEU A 1 124 ? -5.058 1.527 15.981 1.00 95.56 124 LEU A N 1
ATOM 992 C CA . LEU A 1 124 ? -5.112 0.891 14.663 1.00 95.56 124 LEU A CA 1
ATOM 993 C C . LEU A 1 124 ? -5.876 -0.441 14.656 1.00 95.56 124 LEU A C 1
ATOM 995 O O . LEU A 1 124 ? -6.323 -0.869 13.597 1.00 95.56 124 LEU A O 1
ATOM 999 N N . LYS A 1 125 ? -6.057 -1.103 15.809 1.00 93.25 125 LYS A N 1
ATOM 1000 C CA . LYS A 1 125 ? -6.821 -2.360 15.883 1.00 93.25 125 LYS A CA 1
ATOM 1001 C C . LYS A 1 125 ? -8.325 -2.120 15.826 1.00 93.25 125 LYS A C 1
ATOM 1003 O O . LYS A 1 125 ? -9.049 -2.980 15.330 1.00 93.25 125 LYS A O 1
ATOM 1008 N N . ALA A 1 126 ? -8.776 -0.983 16.353 1.00 94.44 126 ALA A N 1
ATOM 1009 C CA . ALA A 1 126 ? -10.168 -0.551 16.304 1.00 94.44 126 ALA A CA 1
ATOM 1010 C C . ALA A 1 126 ? -10.496 0.287 15.055 1.00 94.44 126 ALA A C 1
ATOM 1012 O O . ALA A 1 126 ? -11.661 0.619 14.845 1.00 94.44 126 ALA A O 1
ATOM 1013 N N . THR A 1 127 ? -9.489 0.642 14.252 1.00 96.12 127 THR A N 1
ATOM 1014 C CA . THR A 1 127 ? -9.633 1.469 13.048 1.00 96.12 127 THR A CA 1
ATOM 1015 C C . THR A 1 127 ? -10.061 0.617 11.850 1.00 96.12 127 THR A C 1
ATOM 1017 O O . THR A 1 127 ? -9.441 -0.403 11.562 1.00 96.12 127 THR A O 1
ATOM 1020 N N . ASP A 1 128 ? -11.091 1.052 11.123 1.00 94.88 128 ASP A N 1
ATOM 1021 C CA . ASP A 1 128 ? -11.610 0.382 9.922 1.00 94.88 128 ASP A CA 1
ATOM 1022 C C . ASP A 1 128 ? -10.931 0.866 8.632 1.00 94.88 128 ASP A C 1
ATOM 1024 O O . ASP A 1 128 ? -10.793 0.106 7.671 1.00 94.88 128 ASP A O 1
ATOM 1028 N N . LEU A 1 129 ? -10.504 2.133 8.595 1.00 95.50 129 LEU A N 1
ATOM 1029 C CA . LEU A 1 129 ? -9.783 2.723 7.468 1.00 95.50 129 LEU A CA 1
ATOM 1030 C C . LEU A 1 129 ? -8.889 3.891 7.896 1.00 95.50 129 LEU A C 1
ATOM 1032 O O . LEU A 1 129 ? -9.147 4.566 8.893 1.00 95.50 129 LEU A O 1
ATOM 1036 N N . PHE A 1 130 ? -7.857 4.156 7.102 1.00 97.62 130 PHE A N 1
ATOM 1037 C CA . PHE A 1 130 ? -6.921 5.253 7.317 1.00 97.62 130 PHE A CA 1
ATOM 1038 C C . PHE A 1 130 ? -6.993 6.272 6.175 1.00 97.62 130 PHE A C 1
ATOM 1040 O O . PHE A 1 130 ? -7.038 5.897 5.003 1.00 97.62 130 PHE A O 1
ATOM 1047 N N . LEU A 1 131 ? -6.981 7.563 6.500 1.00 97.56 131 LEU A N 1
ATOM 1048 C CA . LEU A 1 131 ? -7.066 8.656 5.534 1.00 97.56 131 LEU A CA 1
ATOM 1049 C C . LEU A 1 131 ? -5.786 9.496 5.548 1.00 97.56 131 LEU A C 1
ATOM 1051 O O . LEU A 1 131 ? -5.398 10.059 6.569 1.00 97.56 131 LEU A O 1
ATOM 1055 N N . PHE A 1 132 ? -5.157 9.628 4.389 1.00 97.31 132 PHE A N 1
ATOM 1056 C CA . PHE A 1 132 ? -4.178 10.674 4.124 1.00 97.31 132 PHE A CA 1
ATOM 1057 C C . PHE A 1 132 ? -4.886 11.855 3.478 1.00 97.31 132 PHE A C 1
ATOM 1059 O O . PHE A 1 132 ? -5.292 11.774 2.320 1.00 97.31 132 PHE A O 1
ATOM 1066 N N . ASN A 1 133 ? -5.055 12.931 4.244 1.00 96.31 133 ASN A N 1
ATOM 1067 C CA . ASN A 1 133 ? -5.836 14.098 3.855 1.00 96.31 133 ASN A CA 1
ATOM 1068 C C . ASN A 1 133 ? -4.964 15.231 3.281 1.00 96.31 133 ASN A C 1
ATOM 1070 O O . ASN A 1 133 ? -5.054 16.374 3.720 1.00 96.31 133 ASN A O 1
ATOM 1074 N N . GLY A 1 134 ? -4.119 14.894 2.303 1.00 93.62 134 GLY A N 1
ATOM 1075 C CA . GLY A 1 134 ? -3.274 15.846 1.579 1.00 93.62 134 GLY A CA 1
ATOM 1076 C C . GLY A 1 134 ? -1.993 16.291 2.292 1.00 93.62 134 GLY A C 1
ATOM 1077 O O . GLY A 1 134 ? -1.765 16.010 3.470 1.00 93.62 134 GLY A O 1
ATOM 1078 N N . ASP A 1 135 ? -1.134 16.958 1.521 1.00 93.62 135 ASP A N 1
ATOM 1079 C CA . ASP A 1 135 ? 0.163 17.523 1.907 1.00 93.62 135 ASP A CA 1
ATOM 1080 C C . ASP A 1 135 ? 1.101 16.513 2.607 1.00 93.62 135 ASP A C 1
ATOM 1082 O O . ASP A 1 135 ? 1.905 16.816 3.491 1.00 93.62 135 ASP A O 1
ATOM 1086 N N . MET A 1 136 ? 1.049 15.265 2.144 1.00 94.31 136 MET A N 1
ATOM 1087 C CA . MET A 1 136 ? 1.873 14.158 2.621 1.00 94.31 136 MET A CA 1
ATOM 1088 C C . MET A 1 136 ? 3.322 14.263 2.151 1.00 94.31 136 MET A C 1
ATOM 1090 O O . MET A 1 136 ? 4.223 13.807 2.855 1.00 94.31 136 MET A O 1
ATOM 1094 N N . ALA A 1 137 ? 3.568 14.891 0.997 1.00 90.06 137 ALA A N 1
ATOM 1095 C CA . ALA A 1 137 ? 4.905 15.294 0.571 1.00 90.06 137 ALA A CA 1
ATOM 1096 C C . ALA A 1 137 ? 4.909 16.741 0.068 1.00 90.06 137 ALA A C 1
ATOM 1098 O O . ALA A 1 137 ? 3.922 17.242 -0.457 1.00 90.06 137 ALA A O 1
ATOM 1099 N N . SER A 1 138 ? 6.047 17.418 0.216 1.00 85.50 138 SER A N 1
ATOM 1100 C CA . SER A 1 138 ? 6.169 18.842 -0.121 1.00 85.50 138 SER A CA 1
ATOM 1101 C C . SER A 1 138 ? 6.205 19.124 -1.622 1.00 85.50 138 SER A C 1
ATOM 1103 O O . SER A 1 138 ? 5.787 20.204 -2.044 1.00 85.50 138 SER A O 1
ATOM 1105 N N . ILE A 1 139 ? 6.770 18.200 -2.400 1.00 80.75 139 ILE A N 1
ATOM 1106 C CA . ILE A 1 139 ? 6.898 18.254 -3.858 1.00 80.75 139 ILE A CA 1
ATOM 1107 C C . ILE A 1 139 ? 6.883 16.805 -4.362 1.00 80.75 139 ILE A C 1
ATOM 1109 O O . ILE A 1 139 ? 7.470 15.934 -3.725 1.00 80.75 139 ILE A O 1
ATOM 1113 N N . PHE A 1 140 ? 6.216 16.546 -5.485 1.00 80.81 140 PHE A N 1
ATOM 1114 C CA . PHE A 1 140 ? 6.145 15.235 -6.129 1.00 80.81 140 PHE A CA 1
ATOM 1115 C C . PHE A 1 140 ? 7.082 15.201 -7.347 1.00 80.81 140 PHE A C 1
ATOM 1117 O O . PHE A 1 140 ? 6.642 15.404 -8.480 1.00 80.81 140 PHE A O 1
ATOM 1124 N N . ASN A 1 141 ? 8.386 14.971 -7.148 1.00 82.75 141 ASN A N 1
ATOM 1125 C CA . ASN A 1 141 ? 9.328 14.864 -8.275 1.00 82.75 141 ASN A CA 1
ATOM 1126 C C . ASN A 1 141 ? 9.628 13.418 -8.669 1.00 82.75 141 ASN A C 1
ATOM 1128 O O . ASN A 1 141 ? 9.953 13.152 -9.826 1.00 82.75 141 ASN A O 1
ATOM 1132 N N . SER A 1 142 ? 9.547 12.478 -7.724 1.00 85.19 142 SER A N 1
ATOM 1133 C CA . SER A 1 142 ? 9.835 11.069 -8.000 1.00 85.19 142 SER A CA 1
ATOM 1134 C C . SER A 1 142 ? 9.064 10.109 -7.099 1.00 85.19 142 SER A C 1
ATOM 1136 O O . SER A 1 142 ? 8.683 10.439 -5.979 1.00 85.19 142 SER A O 1
ATOM 1138 N N . GLU A 1 143 ? 8.895 8.872 -7.569 1.00 85.12 143 GLU A N 1
ATOM 1139 C CA . GLU A 1 143 ? 8.328 7.782 -6.767 1.00 85.12 143 GLU A CA 1
ATOM 1140 C C . GLU A 1 143 ? 9.143 7.558 -5.486 1.00 85.12 143 GLU A C 1
ATOM 1142 O O . GLU A 1 143 ? 8.576 7.351 -4.417 1.00 85.12 143 GLU A O 1
ATOM 1147 N N . LYS A 1 144 ? 10.476 7.652 -5.581 1.00 85.62 144 LYS A N 1
ATOM 1148 C CA . LYS A 1 144 ? 11.385 7.470 -4.446 1.00 85.62 144 LYS A CA 1
ATOM 1149 C C . LYS A 1 144 ? 11.080 8.451 -3.312 1.00 85.62 144 LYS A C 1
ATOM 1151 O O . LYS A 1 144 ? 11.019 8.030 -2.167 1.00 85.62 144 LYS A O 1
ATOM 1156 N N . GLU A 1 145 ? 10.833 9.724 -3.620 1.00 85.44 145 GLU A N 1
ATOM 1157 C CA . GLU A 1 145 ? 10.466 10.730 -2.608 1.00 85.44 145 GLU A CA 1
ATOM 1158 C C . GLU A 1 145 ? 9.158 10.378 -1.886 1.00 85.44 145 GLU A C 1
ATOM 1160 O O . GLU A 1 145 ? 9.064 10.543 -0.673 1.00 85.44 145 GLU A O 1
ATOM 1165 N N . ILE A 1 146 ? 8.164 9.844 -2.601 1.00 88.94 146 ILE A N 1
ATOM 1166 C CA . ILE A 1 146 ? 6.889 9.404 -2.011 1.00 88.94 146 ILE A CA 1
ATOM 1167 C C . ILE A 1 146 ? 7.111 8.194 -1.093 1.00 88.94 146 ILE A C 1
ATOM 1169 O O . ILE A 1 146 ? 6.616 8.156 0.040 1.00 88.94 146 ILE A O 1
ATOM 1173 N N . PHE A 1 147 ? 7.858 7.197 -1.579 1.00 90.75 147 PHE A N 1
ATOM 1174 C CA . PHE A 1 147 ? 8.130 5.972 -0.830 1.00 90.75 147 PHE A CA 1
ATOM 1175 C C . PHE A 1 147 ? 8.987 6.222 0.406 1.00 90.75 147 PHE A C 1
ATOM 1177 O O . PHE A 1 147 ? 8.652 5.696 1.469 1.00 90.75 147 PHE A O 1
ATOM 1184 N N . ASP A 1 148 ? 10.027 7.038 0.300 1.00 89.69 148 ASP A N 1
ATOM 1185 C CA . ASP A 1 148 ? 10.893 7.368 1.429 1.00 89.69 148 ASP A CA 1
ATOM 1186 C C . ASP A 1 148 ? 10.222 8.351 2.394 1.00 89.69 148 ASP A C 1
ATOM 1188 O O . ASP A 1 148 ? 10.400 8.242 3.603 1.00 89.69 148 ASP A O 1
ATOM 1192 N N . GLY A 1 149 ? 9.427 9.293 1.876 1.00 91.25 149 GLY A N 1
ATOM 1193 C CA . GLY A 1 149 ? 8.829 10.357 2.676 1.00 91.25 149 GLY A CA 1
ATOM 1194 C C . GLY A 1 149 ? 7.700 9.886 3.590 1.00 91.25 149 GLY A C 1
ATOM 1195 O O . GLY A 1 149 ? 7.593 10.355 4.723 1.00 91.25 149 GLY A O 1
ATOM 1196 N N . PHE A 1 150 ? 6.839 8.973 3.125 1.00 94.12 150 PHE A N 1
ATOM 1197 C CA . PHE A 1 150 ? 5.733 8.485 3.960 1.00 94.12 150 PHE A CA 1
ATOM 1198 C C . PHE A 1 150 ? 5.231 7.077 3.622 1.00 94.12 150 PHE A C 1
ATOM 1200 O O . PHE A 1 150 ? 4.869 6.339 4.536 1.00 94.12 150 PHE A O 1
ATOM 1207 N N . MET A 1 151 ? 5.208 6.662 2.349 1.00 94.56 151 MET A N 1
ATOM 1208 C CA . MET A 1 151 ? 4.482 5.443 1.955 1.00 94.56 151 MET A CA 1
ATOM 1209 C C . MET A 1 151 ? 5.118 4.153 2.500 1.00 94.56 151 MET A C 1
ATOM 1211 O O . MET A 1 151 ? 4.398 3.238 2.905 1.00 94.56 151 MET A O 1
ATOM 1215 N N . SER A 1 152 ? 6.453 4.062 2.554 1.00 94.88 152 SER A N 1
ATOM 1216 C CA . SER A 1 152 ? 7.126 2.874 3.109 1.00 94.88 152 SER A CA 1
ATOM 1217 C C . SER A 1 152 ? 6.859 2.737 4.605 1.00 94.88 152 SER A C 1
ATOM 1219 O O . SER A 1 152 ? 6.501 1.655 5.063 1.00 94.88 152 SER A O 1
ATOM 1221 N N . LYS A 1 153 ? 6.944 3.849 5.347 1.00 97.12 153 LYS A N 1
ATOM 1222 C CA . LYS A 1 153 ? 6.630 3.882 6.779 1.00 97.12 153 LYS A CA 1
ATOM 1223 C C . LYS A 1 153 ? 5.150 3.580 7.036 1.00 97.12 153 LYS A C 1
ATOM 1225 O O . LYS A 1 153 ? 4.834 2.788 7.911 1.00 97.12 153 LYS A O 1
ATOM 1230 N N . ALA A 1 154 ? 4.238 4.116 6.227 1.00 97.38 154 ALA A N 1
ATOM 1231 C CA . ALA A 1 154 ? 2.818 3.777 6.302 1.00 97.38 154 ALA A CA 1
ATOM 1232 C C . ALA A 1 154 ? 2.567 2.276 6.084 1.00 97.38 154 ALA A C 1
ATOM 1234 O O . ALA A 1 154 ? 1.807 1.666 6.828 1.00 97.38 154 ALA A O 1
ATOM 1235 N N . THR A 1 155 ? 3.236 1.670 5.097 1.00 95.62 155 THR A N 1
ATOM 1236 C CA . THR A 1 155 ? 3.135 0.229 4.791 1.00 95.62 155 THR A CA 1
ATOM 1237 C C . THR A 1 155 ? 3.636 -0.640 5.943 1.00 95.62 155 THR A C 1
ATOM 1239 O O . THR A 1 155 ? 3.020 -1.664 6.239 1.00 95.62 155 THR A O 1
ATOM 1242 N N . GLU A 1 156 ? 4.728 -0.221 6.589 1.00 95.38 156 GLU A N 1
ATOM 1243 C CA . GLU A 1 156 ? 5.274 -0.851 7.796 1.00 95.38 156 GLU A CA 1
ATOM 1244 C C . GLU A 1 156 ? 4.293 -0.771 8.974 1.00 95.38 156 GLU A C 1
ATOM 1246 O O . GLU A 1 156 ? 4.100 -1.764 9.670 1.00 95.38 156 GLU A O 1
ATOM 1251 N N . LEU A 1 157 ? 3.667 0.391 9.182 1.00 96.50 157 LEU A N 1
ATOM 1252 C CA . LEU A 1 157 ? 2.814 0.644 10.344 1.00 96.50 157 LEU A CA 1
ATOM 1253 C C . LEU A 1 157 ? 1.405 0.053 10.211 1.00 96.50 157 LEU A C 1
ATOM 1255 O O . LEU A 1 157 ? 0.882 -0.481 11.186 1.00 96.50 157 LEU A O 1
ATOM 1259 N N . PHE A 1 158 ? 0.763 0.189 9.045 1.00 96.38 158 PHE A N 1
ATOM 1260 C CA . PHE A 1 158 ? -0.643 -0.204 8.878 1.00 96.38 158 PHE A CA 1
ATOM 1261 C C . PHE A 1 158 ? -1.078 -0.514 7.440 1.00 96.38 158 PHE A C 1
ATOM 1263 O O . PHE A 1 158 ? -1.944 -1.361 7.248 1.00 96.38 158 PHE A O 1
ATOM 1270 N N . ALA A 1 159 ? -0.529 0.152 6.419 1.00 96.44 159 ALA A N 1
ATOM 1271 C CA . ALA A 1 159 ? -1.135 0.189 5.079 1.00 96.44 159 ALA A CA 1
ATOM 1272 C C . ALA A 1 159 ? -1.035 -1.136 4.301 1.00 96.44 159 ALA A C 1
ATOM 1274 O O . ALA A 1 159 ? -1.628 -1.278 3.233 1.00 96.44 159 ALA A O 1
ATOM 1275 N N . SER A 1 160 ? -0.294 -2.114 4.828 1.00 95.44 160 SER A N 1
ATOM 1276 C CA . SER A 1 160 ? -0.298 -3.490 4.325 1.00 95.44 160 SER A CA 1
ATOM 1277 C C . SER A 1 160 ? -1.521 -4.301 4.773 1.00 95.44 160 SER A C 1
ATOM 1279 O O . SER A 1 160 ? -1.799 -5.335 4.176 1.00 95.44 160 SER A O 1
ATOM 1281 N N . GLU A 1 161 ? -2.272 -3.855 5.785 1.00 95.12 161 GLU A N 1
ATOM 1282 C CA . GLU A 1 161 ? -3.427 -4.609 6.299 1.00 95.12 161 GLU A CA 1
ATOM 1283 C C . GLU A 1 161 ? -4.692 -3.770 6.522 1.00 95.12 161 GLU A C 1
ATOM 1285 O O . GLU A 1 161 ? -5.811 -4.286 6.436 1.00 95.12 161 GLU A O 1
ATOM 1290 N N . LEU A 1 162 ? -4.531 -2.469 6.763 1.00 96.06 162 LEU A N 1
ATOM 1291 C CA . LEU A 1 162 ? -5.612 -1.513 6.959 1.00 96.06 162 LEU A CA 1
ATOM 1292 C C . LEU A 1 162 ? -5.870 -0.735 5.656 1.00 96.06 162 LEU A C 1
ATOM 1294 O O . LEU A 1 162 ? -4.938 -0.104 5.145 1.00 96.06 162 LEU A O 1
ATOM 1298 N N . PRO A 1 163 ? -7.109 -0.732 5.117 1.00 95.44 163 PRO A N 1
ATOM 1299 C CA . PRO A 1 163 ? -7.447 0.053 3.936 1.00 95.44 163 PRO A CA 1
ATOM 1300 C C . PRO A 1 163 ? -7.090 1.528 4.115 1.00 95.44 163 PRO A C 1
ATOM 1302 O O . PRO A 1 163 ? -7.502 2.173 5.079 1.00 95.44 163 PRO A O 1
ATOM 1305 N N . MET A 1 164 ? -6.333 2.057 3.161 1.00 95.81 164 MET A N 1
ATOM 1306 C CA . MET A 1 164 ? -5.831 3.423 3.181 1.00 95.81 164 MET A CA 1
ATOM 1307 C C . MET A 1 164 ? -6.353 4.180 1.965 1.00 95.81 164 MET A C 1
ATOM 1309 O O . MET A 1 164 ? -6.215 3.716 0.832 1.00 95.81 164 MET A O 1
ATOM 1313 N N . TYR A 1 165 ? -6.904 5.365 2.198 1.00 94.94 165 TYR A N 1
ATOM 1314 C CA . TYR A 1 165 ? -7.328 6.282 1.148 1.00 94.94 165 TYR A CA 1
ATOM 1315 C C . TYR A 1 165 ? -6.473 7.540 1.184 1.00 94.94 165 TYR A C 1
ATOM 1317 O O . TYR A 1 165 ? -5.988 7.959 2.234 1.00 94.94 165 TYR A O 1
ATOM 1325 N N . TYR A 1 166 ? -6.298 8.141 0.016 1.00 92.44 166 TYR A N 1
ATOM 1326 C CA . TYR A 1 166 ? -5.426 9.284 -0.179 1.00 92.44 166 TYR A CA 1
ATOM 1327 C C . TYR A 1 166 ? -6.170 10.376 -0.944 1.00 92.44 166 TYR A C 1
ATOM 1329 O O . TYR A 1 166 ? -6.702 10.123 -2.028 1.00 92.44 166 TYR A O 1
ATOM 1337 N N . THR A 1 167 ? -6.205 11.581 -0.384 1.00 92.38 167 THR A N 1
ATOM 1338 C CA . THR A 1 167 ? -6.650 12.796 -1.069 1.00 92.38 167 THR A CA 1
ATOM 1339 C C . THR A 1 167 ? -5.455 13.711 -1.308 1.00 92.38 167 THR A C 1
ATOM 1341 O O . THR A 1 167 ? -4.464 13.686 -0.578 1.00 92.38 167 THR A O 1
ATOM 1344 N N . ARG A 1 168 ? -5.532 14.501 -2.381 1.00 90.38 168 ARG A N 1
ATOM 1345 C CA . ARG A 1 168 ? -4.479 15.450 -2.751 1.00 90.38 168 ARG A CA 1
ATOM 1346 C C . ARG A 1 168 ? -4.681 16.769 -2.017 1.00 90.38 168 ARG A C 1
ATOM 1348 O O . ARG A 1 168 ? -5.782 17.316 -2.050 1.00 90.38 168 ARG A O 1
ATOM 1355 N N . GLY A 1 169 ? -3.608 17.290 -1.439 1.00 89.81 169 GLY A N 1
ATOM 1356 C CA . GLY A 1 169 ? -3.482 18.674 -1.007 1.00 89.81 169 GLY A CA 1
ATOM 1357 C C . GLY A 1 169 ? -2.838 19.543 -2.092 1.00 89.81 169 GLY A C 1
ATOM 1358 O O . GLY A 1 169 ? -2.668 19.141 -3.251 1.00 89.81 169 GLY A O 1
ATOM 1359 N N . ASN A 1 170 ? -2.494 20.778 -1.731 1.00 88.94 170 ASN A N 1
ATOM 1360 C CA . ASN A 1 170 ? -1.905 21.748 -2.655 1.00 88.94 170 ASN A CA 1
ATOM 1361 C C . ASN A 1 170 ? -0.408 21.529 -2.904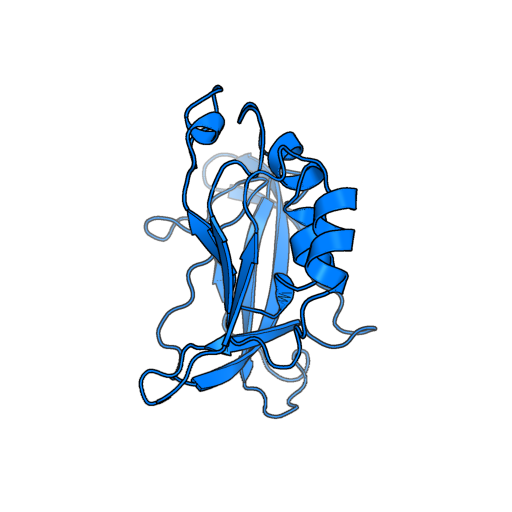 1.00 88.94 170 ASN A C 1
ATOM 1363 O O . ASN A 1 170 ? 0.127 22.031 -3.894 1.00 88.94 170 ASN A O 1
ATOM 1367 N N . HIS A 1 171 ? 0.313 20.832 -2.028 1.00 87.38 171 HIS A N 1
ATOM 1368 C CA . HIS A 1 171 ? 1.705 20.474 -2.297 1.00 87.38 171 HIS A CA 1
ATOM 1369 C C . HIS A 1 171 ? 1.821 19.350 -3.328 1.00 87.38 171 HIS A C 1
ATOM 1371 O O . HIS A 1 171 ? 2.784 19.313 -4.093 1.00 87.38 171 HIS A O 1
ATOM 1377 N N . GLU A 1 172 ? 0.787 18.528 -3.476 1.00 83.62 172 GLU A N 1
ATOM 1378 C CA . GLU A 1 172 ? 0.752 17.458 -4.478 1.00 83.62 172 GLU A CA 1
ATOM 1379 C C . GLU A 1 172 ? 0.374 17.899 -5.881 1.00 83.62 172 GLU A C 1
ATOM 1381 O O . GLU A 1 172 ? 0.314 17.091 -6.808 1.00 83.62 172 GLU A O 1
ATOM 1386 N N . THR A 1 173 ? 0.136 19.191 -6.085 1.00 78.62 173 THR A N 1
ATOM 1387 C CA . THR A 1 173 ? 0.102 19.785 -7.426 1.00 78.62 173 THR A CA 1
ATOM 1388 C C . THR A 1 173 ? 1.473 20.297 -7.867 1.00 78.62 173 THR A C 1
ATOM 1390 O O . THR A 1 173 ? 1.593 20.802 -8.983 1.00 78.62 173 THR A O 1
ATOM 1393 N N . ARG A 1 174 ? 2.502 20.201 -7.012 1.00 80.81 174 ARG A N 1
ATOM 1394 C CA . ARG A 1 174 ? 3.862 20.681 -7.284 1.00 80.81 174 ARG A CA 1
ATOM 1395 C C . ARG A 1 174 ? 4.762 19.521 -7.699 1.00 80.81 174 ARG A C 1
ATOM 1397 O O . ARG A 1 174 ? 4.726 18.461 -7.084 1.00 80.81 174 ARG A O 1
ATOM 1404 N N . GLY A 1 175 ? 5.635 19.763 -8.673 1.00 78.19 175 GLY A N 1
ATOM 1405 C CA . GLY A 1 175 ? 6.580 18.767 -9.180 1.00 78.19 175 GLY A CA 1
ATOM 1406 C C . GLY A 1 175 ? 6.149 18.145 -10.509 1.00 78.19 175 GLY A C 1
ATOM 1407 O O . GLY A 1 175 ? 5.140 18.528 -11.107 1.00 78.19 175 GLY A O 1
ATOM 1408 N N . SER A 1 176 ? 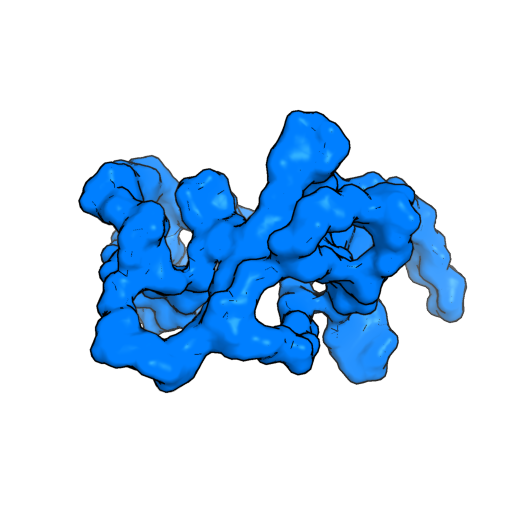6.976 17.233 -11.012 1.00 75.81 176 SER A N 1
ATOM 1409 C CA . SER A 1 176 ? 6.820 16.606 -12.330 1.00 75.81 176 SER A CA 1
ATOM 1410 C C . SER A 1 176 ? 5.920 15.368 -12.320 1.00 75.81 176 SER A C 1
ATOM 1412 O O . SER A 1 176 ? 5.351 15.024 -13.358 1.00 75.81 176 SER A O 1
ATOM 1414 N N . LEU A 1 177 ? 5.781 14.697 -11.175 1.00 69.06 177 LEU A N 1
ATOM 1415 C CA . LEU A 1 177 ? 4.988 13.484 -11.036 1.00 69.06 177 LEU A CA 1
ATOM 1416 C C . LEU A 1 177 ? 3.530 13.834 -10.713 1.00 69.06 177 LEU A C 1
ATOM 1418 O O . LEU A 1 177 ? 3.243 14.717 -9.908 1.00 69.06 177 LEU A O 1
ATOM 1422 N N . ARG A 1 178 ? 2.594 13.115 -11.336 1.00 62.31 178 ARG A N 1
ATOM 1423 C CA . ARG A 1 178 ? 1.160 13.219 -11.045 1.00 62.31 178 ARG A CA 1
ATOM 1424 C C . ARG A 1 178 ? 0.656 11.855 -10.584 1.00 62.31 178 ARG A C 1
ATOM 1426 O O . ARG A 1 178 ? 0.794 10.889 -11.330 1.00 62.31 178 ARG A O 1
ATOM 1433 N N . MET A 1 179 ? 0.117 11.805 -9.365 1.00 56.81 179 MET A N 1
ATOM 1434 C CA . MET A 1 179 ? -0.719 10.702 -8.873 1.00 56.81 179 MET A CA 1
ATOM 1435 C C . MET A 1 179 ? -2.169 10.895 -9.312 1.00 56.81 179 MET A C 1
ATOM 1437 O O . MET A 1 179 ? -2.629 12.069 -9.343 1.00 56.81 179 MET A O 1
#

Sequence (179 aa):
MVNKPSVGWVELAPDDRTHFYRTERPKVFNAKDGIKLTSTVHSVHLKGLEPGTRYRYRVYSQEVLNHVGWKIIYGNVAATDVYSKKPLVFKTSDHAMQTVNFAMVNDIHGKSDMLEKLVSHCDLKATDLFLFNGDMASIFNSEKEIFDGFMSKATELFASELPMYYTRGNHETRGSLRM

pLDDT: mean 91.35, std 6.88, range [56.81, 97.88]

Secondary structure (DSSP, 8-state):
--SS-EEEEEEEEESS---TTTS---EEE-EETTEEPEESS------SPPTT-EEEEEEEEEEEEEEETTEEEEEEEEE---SSSPPEEEE---TT-S---EEEE---TT-HHHHHHHHTTS-TTT-SEEEEES-SSS--S-HHHHIIIIIHHHIIIIITTS-EEEE--SGGGSSS---

Foldseek 3Di:
DAPAFWKKWKFKDFPPPDDCVVDPTDIFTQDDPPHTDTDRDGDTDDDDDDAQGKMFMKMKIWHFPDDDPPDTDIDDMDMDPCVPHPTQMATHHHPPDPDAAEEEDEQLQLVQVVVVVSCVPDPLVRHQAYEYEENQHQAPADPVSNCNSHVVSCCVRHVSYHHYDYDYDPSQVHYDDHD